Protein AF-A0A7C9E4G7-F1 (afdb_monomer_lite)

pLDDT: mean 83.0, std 20.85, range [30.56, 97.88]

Structure (mmCIF, N/CA/C/O backbone):
data_AF-A0A7C9E4G7-F1
#
_entry.id   AF-A0A7C9E4G7-F1
#
loop_
_atom_site.group_PDB
_atom_site.id
_atom_site.type_symbol
_atom_site.label_atom_id
_atom_site.label_alt_id
_atom_site.label_comp_id
_atom_site.label_asym_id
_atom_site.label_entity_id
_atom_site.label_seq_id
_atom_site.pdbx_PDB_ins_code
_atom_site.Cartn_x
_atom_site.Cartn_y
_atom_site.Cartn_z
_atom_site.occupancy
_atom_site.B_iso_or_equiv
_atom_site.auth_seq_id
_atom_site.auth_comp_id
_atom_site.auth_asym_id
_atom_site.auth_atom_id
_atom_site.pdbx_PDB_model_num
ATOM 1 N N . LEU A 1 1 ? 6.121 -8.417 -63.165 1.00 44.03 1 LEU A N 1
ATOM 2 C CA . LEU A 1 1 ? 7.338 -8.281 -62.334 1.00 44.03 1 LEU A CA 1
ATOM 3 C C . LEU A 1 1 ? 6.904 -8.381 -60.880 1.00 44.03 1 LEU A C 1
ATOM 5 O O . LEU A 1 1 ? 6.294 -7.457 -60.362 1.00 44.03 1 LEU A O 1
ATOM 9 N N . SER A 1 2 ? 7.065 -9.576 -60.314 1.00 30.56 2 SER A N 1
ATOM 10 C CA . SER A 1 2 ? 6.569 -9.971 -58.993 1.00 30.56 2 SER A CA 1
ATOM 11 C C . SER A 1 2 ? 7.501 -9.420 -57.912 1.00 30.56 2 SER A C 1
ATOM 13 O O . SER A 1 2 ? 8.691 -9.719 -57.949 1.00 30.56 2 SER A O 1
ATOM 15 N N . PHE A 1 3 ? 6.987 -8.613 -56.983 1.00 37.28 3 PHE A N 1
ATOM 16 C CA . PHE A 1 3 ? 7.727 -8.186 -55.793 1.00 37.28 3 PHE A CA 1
ATOM 17 C C . PHE A 1 3 ? 7.231 -8.997 -54.596 1.00 37.28 3 PHE A C 1
ATOM 19 O O . PHE A 1 3 ? 6.156 -8.762 -54.045 1.00 37.28 3 PHE A O 1
ATOM 26 N N . THR A 1 4 ? 8.018 -10.007 -54.248 1.00 34.94 4 THR A N 1
ATOM 27 C CA . THR A 1 4 ? 7.818 -10.928 -53.132 1.00 34.94 4 THR A CA 1
ATOM 28 C C . THR A 1 4 ? 7.893 -10.169 -51.803 1.00 34.94 4 THR A C 1
ATOM 30 O O . THR A 1 4 ? 8.927 -9.588 -51.477 1.00 34.94 4 THR A O 1
ATOM 33 N N . ARG A 1 5 ? 6.810 -10.180 -51.012 1.00 34.62 5 ARG A N 1
ATOM 34 C CA . ARG A 1 5 ? 6.852 -9.806 -49.589 1.00 34.62 5 ARG A CA 1
ATOM 35 C C . ARG A 1 5 ? 7.597 -10.904 -48.828 1.00 34.62 5 ARG A C 1
ATOM 37 O O . ARG A 1 5 ? 7.115 -12.029 -48.751 1.00 34.62 5 ARG A O 1
ATOM 44 N N . LEU A 1 6 ? 8.758 -10.573 -48.269 1.00 33.56 6 LEU A N 1
ATOM 45 C CA . LEU A 1 6 ? 9.436 -11.393 -47.268 1.00 33.56 6 LEU A CA 1
ATOM 46 C C . LEU A 1 6 ? 8.729 -11.197 -45.922 1.00 33.56 6 LEU A C 1
ATOM 48 O O . LEU A 1 6 ? 8.877 -10.166 -45.268 1.00 33.56 6 LEU A O 1
ATOM 52 N N . SER A 1 7 ? 7.932 -12.190 -45.537 1.00 32.41 7 SER A N 1
ATOM 53 C CA . SER A 1 7 ? 7.429 -12.363 -44.178 1.00 32.41 7 SER A CA 1
ATOM 54 C C . SER A 1 7 ? 8.602 -12.707 -43.260 1.00 32.41 7 SER A C 1
ATOM 56 O O . SER A 1 7 ? 9.078 -13.838 -43.264 1.00 32.41 7 SER A O 1
ATOM 58 N N . SER A 1 8 ? 9.082 -11.737 -42.482 1.00 32.03 8 SER A N 1
ATOM 59 C CA . SER A 1 8 ? 9.945 -12.018 -41.334 1.00 32.03 8 SER A CA 1
ATOM 60 C C . SER A 1 8 ? 9.047 -12.369 -40.151 1.00 32.03 8 SER A C 1
ATOM 62 O O . SER A 1 8 ? 8.509 -11.501 -39.466 1.00 32.03 8 SER A O 1
ATOM 64 N N . THR A 1 9 ? 8.812 -13.663 -39.960 1.00 32.06 9 THR A N 1
ATOM 65 C CA . THR A 1 9 ? 8.322 -14.204 -38.694 1.00 32.06 9 THR A CA 1
ATOM 66 C C . THR A 1 9 ? 9.476 -14.158 -37.700 1.00 32.06 9 THR A C 1
ATOM 68 O O . THR A 1 9 ? 10.269 -15.093 -37.622 1.00 32.06 9 THR A O 1
ATOM 71 N N . ALA A 1 10 ? 9.593 -13.054 -36.964 1.00 34.47 10 ALA A N 1
ATOM 72 C CA . ALA A 1 10 ? 10.398 -13.014 -35.753 1.00 34.47 10 ALA A CA 1
ATOM 73 C C . ALA A 1 10 ? 9.671 -13.848 -34.689 1.00 34.47 10 ALA A C 1
ATOM 75 O O . ALA A 1 10 ? 8.769 -13.369 -34.003 1.00 34.47 10 ALA A O 1
ATOM 76 N N . THR A 1 11 ? 10.010 -15.131 -34.605 1.00 30.88 11 THR A N 1
ATOM 77 C CA . THR A 1 11 ? 9.738 -15.945 -33.422 1.00 30.88 11 THR A CA 1
ATOM 78 C C . THR A 1 11 ? 10.479 -15.304 -32.257 1.00 30.88 11 THR A C 1
ATOM 80 O O . THR A 1 11 ? 11.706 -15.342 -32.213 1.00 30.88 11 THR A O 1
ATOM 83 N N . ALA A 1 12 ? 9.740 -14.659 -31.356 1.00 38.06 12 ALA A N 1
ATOM 84 C CA . ALA A 1 12 ? 10.268 -14.238 -30.069 1.00 38.06 12 ALA A CA 1
ATOM 85 C C . ALA A 1 12 ? 10.694 -15.501 -29.310 1.00 38.06 12 ALA A C 1
ATOM 87 O O . ALA A 1 12 ? 9.854 -16.336 -28.979 1.00 38.06 12 ALA A O 1
ATOM 88 N N . GLU A 1 13 ? 12.000 -15.669 -29.112 1.00 33.22 13 GLU A N 1
ATOM 89 C CA . GLU A 1 13 ? 12.541 -16.689 -28.220 1.00 33.22 13 GLU A CA 1
ATOM 90 C C . GLU A 1 13 ? 11.999 -16.440 -26.807 1.00 33.22 13 GLU A C 1
ATOM 92 O O . GLU A 1 13 ? 12.064 -15.324 -26.284 1.00 33.22 13 GLU A O 1
ATOM 97 N N . GLU A 1 14 ? 11.431 -17.483 -26.197 1.00 35.94 14 GLU A N 1
ATOM 98 C CA . GLU A 1 14 ? 11.153 -17.511 -24.762 1.00 35.94 14 GLU A CA 1
ATOM 99 C C . GLU A 1 14 ? 12.443 -17.165 -24.001 1.00 35.94 14 GLU A C 1
ATOM 101 O O . GLU A 1 14 ? 13.517 -17.635 -24.394 1.00 35.94 14 GLU A O 1
ATOM 106 N N . PRO A 1 15 ? 12.390 -16.377 -22.912 1.00 38.47 15 PRO A N 1
ATOM 107 C CA . PRO A 1 15 ? 13.581 -16.104 -22.127 1.00 38.47 15 PRO A CA 1
ATOM 108 C C . PRO A 1 15 ? 14.036 -17.411 -21.471 1.00 38.47 15 PRO A C 1
ATOM 110 O O . PRO A 1 15 ? 13.514 -17.824 -20.435 1.00 38.47 15 PRO A O 1
ATOM 113 N N . GLN A 1 16 ? 15.014 -18.071 -22.093 1.00 37.16 16 GLN A N 1
ATOM 114 C CA . GLN A 1 16 ? 15.736 -19.181 -21.494 1.00 37.16 16 GLN A CA 1
ATOM 115 C C . GLN A 1 16 ? 16.323 -18.681 -20.176 1.00 37.16 16 GLN A C 1
ATOM 117 O O . GLN A 1 16 ? 17.155 -17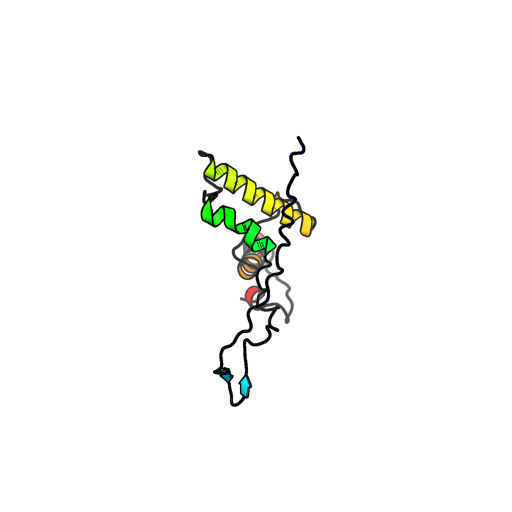.772 -20.152 1.00 37.16 16 GLN A O 1
ATOM 122 N N . SER A 1 17 ? 15.870 -19.264 -19.066 1.00 45.09 17 SER A N 1
ATOM 123 C CA . SER A 1 17 ? 16.508 -19.086 -17.770 1.00 45.09 17 SER A CA 1
ATOM 124 C C . SER A 1 17 ? 17.974 -19.482 -17.922 1.00 45.09 17 SER A C 1
ATOM 126 O O . SER A 1 17 ? 18.275 -20.664 -18.110 1.00 45.09 17 SER A O 1
ATOM 128 N N . ALA A 1 18 ? 18.874 -18.500 -17.896 1.00 45.75 18 ALA A N 1
ATOM 129 C CA . ALA A 1 18 ? 20.303 -18.756 -17.944 1.00 45.75 18 ALA A CA 1
ATOM 130 C C . ALA A 1 18 ? 20.660 -19.773 -16.841 1.00 45.75 18 ALA A C 1
ATOM 132 O O . ALA A 1 18 ? 20.215 -19.597 -15.701 1.00 45.75 18 ALA A O 1
ATOM 133 N N . PRO A 1 19 ? 21.416 -20.842 -17.147 1.00 44.69 19 PRO A N 1
ATOM 134 C CA . PRO A 1 19 ? 21.878 -21.753 -16.117 1.00 44.69 19 PRO A CA 1
ATOM 135 C C . PRO A 1 19 ? 22.781 -20.958 -15.176 1.00 44.69 19 PRO A C 1
ATOM 137 O O . PRO A 1 19 ? 23.762 -20.348 -15.605 1.00 44.69 19 PRO A O 1
ATOM 140 N N . ASP A 1 20 ? 22.407 -20.939 -13.900 1.00 53.47 20 ASP A N 1
ATOM 141 C CA . ASP A 1 20 ? 23.133 -20.301 -12.806 1.00 53.47 20 ASP A CA 1
ATOM 142 C C . ASP A 1 20 ? 24.424 -21.103 -12.552 1.00 53.47 20 ASP A C 1
ATOM 144 O O . ASP A 1 20 ? 24.541 -21.891 -11.615 1.00 53.47 20 ASP A O 1
ATOM 148 N N . ASN A 1 21 ? 25.377 -20.986 -13.480 1.00 51.44 21 ASN A N 1
ATOM 149 C CA . ASN A 1 21 ? 26.667 -21.667 -13.464 1.00 51.44 21 ASN A CA 1
ATOM 150 C C . ASN A 1 21 ? 27.613 -20.941 -12.502 1.00 51.44 21 ASN A C 1
ATOM 152 O O . ASN A 1 21 ? 28.642 -20.408 -12.911 1.00 51.44 21 ASN A O 1
ATOM 156 N N . ASN A 1 22 ? 27.264 -20.918 -11.215 1.00 52.81 22 ASN A N 1
ATOM 157 C CA . ASN A 1 22 ? 28.230 -20.625 -10.169 1.00 52.81 22 ASN A CA 1
ATOM 158 C C . ASN A 1 22 ? 28.805 -21.959 -9.646 1.00 52.81 22 ASN A C 1
ATOM 160 O O . ASN A 1 22 ? 28.088 -22.703 -8.971 1.00 52.81 22 ASN A O 1
ATOM 164 N N . PRO A 1 23 ? 30.066 -22.311 -9.964 1.00 53.34 23 PRO A N 1
ATOM 165 C CA . PRO A 1 23 ? 30.669 -23.585 -9.560 1.00 53.34 23 PRO A CA 1
ATOM 166 C C . PRO A 1 23 ? 30.936 -23.669 -8.046 1.00 53.34 23 PRO A C 1
ATOM 168 O O . PRO A 1 23 ? 31.178 -24.756 -7.513 1.00 53.34 23 PRO A O 1
ATOM 171 N N . GLU A 1 24 ? 30.854 -22.547 -7.332 1.00 60.94 24 GLU A N 1
ATOM 172 C CA . GLU A 1 24 ? 31.032 -22.483 -5.887 1.00 60.94 24 GLU A CA 1
ATOM 173 C C . GLU A 1 24 ? 29.672 -22.468 -5.186 1.00 60.94 24 GLU A C 1
ATOM 175 O O . GLU A 1 24 ? 29.042 -21.433 -4.977 1.00 60.94 24 GLU A O 1
ATOM 180 N N . GLY A 1 25 ? 29.190 -23.666 -4.851 1.00 61.19 25 GLY A N 1
ATOM 181 C CA . GLY A 1 25 ? 27.984 -23.833 -4.048 1.00 61.19 25 GLY A CA 1
ATOM 182 C C . GLY A 1 25 ? 28.071 -23.082 -2.714 1.00 61.19 25 GLY A C 1
ATOM 183 O O . GLY A 1 25 ? 29.106 -23.078 -2.045 1.00 61.19 25 GLY A O 1
ATOM 184 N N . ILE A 1 26 ? 26.961 -22.476 -2.303 1.00 69.56 26 ILE A N 1
ATOM 185 C CA . ILE A 1 26 ? 26.846 -21.759 -1.035 1.00 69.56 26 ILE A CA 1
ATOM 186 C C . ILE A 1 26 ? 26.899 -22.795 0.094 1.00 69.56 26 ILE A C 1
ATOM 188 O O . ILE A 1 26 ? 26.049 -23.682 0.180 1.00 69.56 26 ILE A O 1
ATOM 192 N N . THR A 1 27 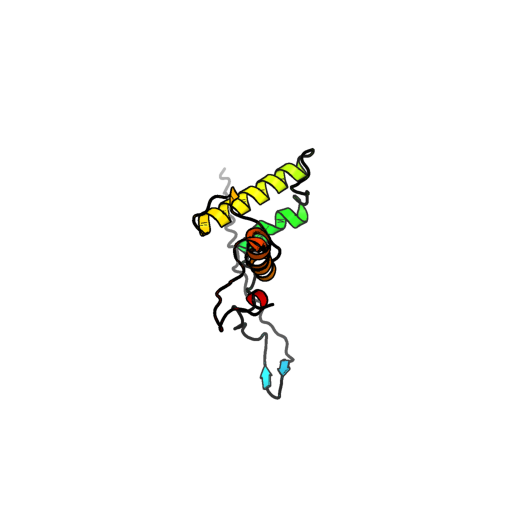? 27.902 -22.695 0.969 1.00 67.56 27 THR A N 1
ATOM 193 C CA . THR A 1 27 ? 28.002 -23.552 2.158 1.00 67.56 27 THR A CA 1
ATOM 194 C C . THR A 1 27 ? 27.339 -22.853 3.341 1.00 67.56 27 THR A C 1
ATOM 196 O O . THR A 1 27 ? 27.864 -21.870 3.858 1.00 67.56 27 THR A O 1
ATOM 199 N N . MET A 1 28 ? 26.193 -23.363 3.795 1.00 69.00 28 MET A N 1
ATOM 200 C CA . MET A 1 28 ? 25.518 -22.894 5.012 1.00 69.00 28 MET A CA 1
ATOM 201 C C . MET A 1 28 ? 25.354 -24.052 5.995 1.00 69.00 28 MET A C 1
ATOM 203 O O . MET A 1 28 ? 24.794 -25.087 5.652 1.00 69.00 28 MET A O 1
ATOM 207 N N . LYS A 1 29 ? 25.841 -23.880 7.233 1.00 73.31 29 LYS A N 1
ATOM 208 C CA . LYS A 1 29 ? 25.705 -24.857 8.338 1.00 73.31 29 LYS A CA 1
ATOM 209 C C . LYS A 1 29 ? 26.073 -26.308 7.953 1.00 73.31 29 LYS A C 1
ATOM 211 O O . LYS A 1 29 ? 25.399 -27.246 8.359 1.00 73.31 29 LYS A O 1
ATOM 216 N N . GLY A 1 30 ? 27.133 -26.492 7.162 1.00 72.69 30 GLY A N 1
ATOM 217 C CA . GLY A 1 30 ? 27.605 -27.818 6.734 1.00 72.69 30 GLY A CA 1
ATOM 218 C C . GLY A 1 30 ? 26.863 -28.427 5.537 1.00 72.69 30 GLY A C 1
ATOM 219 O O . GLY A 1 30 ? 27.201 -29.531 5.124 1.00 72.69 30 GLY A O 1
ATOM 220 N N . VAL A 1 31 ? 25.896 -27.715 4.948 1.00 72.88 31 VAL A N 1
ATOM 221 C CA . VAL A 1 31 ? 25.191 -28.129 3.728 1.00 72.88 31 VAL A CA 1
ATOM 222 C C . VAL A 1 31 ? 25.736 -27.339 2.539 1.00 72.88 31 VAL A C 1
ATOM 224 O O . VAL A 1 31 ? 25.742 -26.106 2.558 1.00 72.88 31 VAL A O 1
ATOM 227 N N . LYS A 1 32 ? 26.199 -28.052 1.505 1.00 74.62 32 LYS A N 1
ATOM 228 C CA . LYS A 1 32 ? 26.628 -27.471 0.226 1.00 74.62 32 LYS A CA 1
ATOM 229 C C . LYS A 1 32 ? 25.409 -27.344 -0.688 1.00 74.62 32 LYS A C 1
ATOM 231 O O . LYS A 1 32 ? 24.885 -28.353 -1.149 1.00 74.62 32 LYS A O 1
ATOM 236 N N . ILE A 1 33 ? 24.956 -26.118 -0.929 1.00 76.62 33 ILE A N 1
ATOM 237 C CA . ILE A 1 33 ? 23.825 -25.819 -1.814 1.00 76.62 33 ILE A CA 1
ATOM 238 C C . ILE A 1 33 ? 24.387 -25.391 -3.169 1.00 76.62 33 ILE A C 1
ATOM 240 O O . ILE A 1 33 ? 25.151 -24.433 -3.248 1.00 76.62 33 ILE A O 1
ATOM 244 N N . SER A 1 34 ? 24.040 -26.099 -4.241 1.00 79.50 34 SER A N 1
ATOM 245 C CA . SER A 1 34 ? 24.337 -25.669 -5.612 1.00 79.50 34 SER A CA 1
ATOM 246 C C . SER A 1 34 ? 23.220 -24.762 -6.134 1.00 79.50 34 SER A C 1
ATOM 248 O O . SER A 1 34 ? 22.058 -25.165 -6.103 1.00 79.50 34 SER A O 1
ATOM 250 N N . GLY A 1 35 ? 23.568 -23.581 -6.650 1.00 81.62 35 GLY A N 1
ATOM 251 C CA . GLY A 1 35 ? 22.614 -22.622 -7.219 1.00 81.62 35 GLY A CA 1
ATOM 252 C C . GLY A 1 35 ? 21.850 -21.786 -6.184 1.00 81.62 35 GLY A C 1
ATOM 253 O O . GLY A 1 35 ? 22.135 -21.817 -4.983 1.00 81.62 35 GLY A O 1
ATOM 254 N N . ARG A 1 36 ? 20.879 -20.999 -6.662 1.00 84.44 36 ARG A N 1
ATOM 255 C CA . ARG A 1 36 ? 20.007 -20.173 -5.814 1.00 84.44 36 ARG A CA 1
ATOM 256 C C . ARG A 1 36 ? 19.001 -21.019 -5.019 1.00 84.44 36 ARG A C 1
ATOM 258 O O . ARG A 1 36 ? 18.380 -21.917 -5.587 1.00 84.44 36 ARG A O 1
ATOM 265 N N . PRO A 1 37 ? 18.793 -20.725 -3.723 1.00 88.44 37 PRO A N 1
ATOM 266 C CA . PRO A 1 37 ? 17.818 -21.443 -2.912 1.00 88.44 37 PRO A CA 1
ATOM 267 C C . PRO A 1 37 ? 16.387 -21.166 -3.389 1.00 88.44 37 PRO A C 1
ATOM 269 O O . PRO A 1 37 ? 16.068 -20.064 -3.838 1.00 88.44 37 PRO A O 1
ATOM 272 N N . LEU A 1 38 ? 15.512 -22.162 -3.240 1.00 90.94 38 LEU A N 1
ATOM 273 C CA . LEU A 1 38 ? 14.078 -21.991 -3.469 1.00 90.94 38 LEU A CA 1
ATOM 274 C C . LEU A 1 38 ? 13.502 -21.001 -2.452 1.00 90.94 38 LEU A C 1
ATOM 276 O O . LEU A 1 38 ? 13.736 -21.123 -1.248 1.00 90.94 38 LEU A O 1
ATOM 280 N N . TYR A 1 39 ? 12.722 -20.038 -2.934 1.00 92.56 39 TYR A N 1
ATOM 281 C CA . TYR A 1 39 ? 12.083 -19.043 -2.082 1.00 92.56 39 TYR A CA 1
ATOM 282 C C . TYR A 1 39 ? 10.742 -19.570 -1.559 1.00 92.56 39 TYR A C 1
ATOM 284 O O . TYR A 1 39 ? 9.758 -19.627 -2.292 1.00 92.56 39 TYR A O 1
ATOM 292 N N . LEU A 1 40 ? 10.714 -19.968 -0.286 1.00 93.50 40 LEU A N 1
ATOM 293 C CA . LEU A 1 40 ? 9.530 -20.507 0.399 1.00 93.50 40 LEU A CA 1
ATOM 294 C C . LEU A 1 40 ? 8.986 -19.550 1.479 1.00 93.50 40 LEU A C 1
ATOM 296 O O . LEU A 1 40 ? 8.294 -19.987 2.392 1.00 93.50 40 LEU A O 1
ATOM 300 N N . ASP A 1 41 ? 9.291 -18.252 1.376 1.00 94.81 41 ASP A N 1
ATOM 301 C CA . ASP A 1 41 ? 8.969 -17.226 2.384 1.00 94.81 41 ASP A CA 1
ATOM 302 C C . ASP A 1 41 ? 8.002 -16.147 1.855 1.00 94.81 41 ASP A C 1
ATOM 304 O O . ASP A 1 41 ? 8.120 -14.958 2.140 1.00 94.81 41 ASP A O 1
ATOM 308 N N . MET A 1 42 ? 7.010 -16.568 1.060 1.00 94.44 42 MET A N 1
ATOM 309 C CA . MET A 1 42 ? 6.046 -15.663 0.407 1.00 94.44 42 MET A CA 1
ATOM 310 C C . MET A 1 42 ? 5.169 -14.862 1.385 1.00 94.44 42 MET A C 1
ATOM 312 O O . MET A 1 42 ? 4.532 -13.893 0.982 1.00 94.44 42 MET A O 1
ATOM 316 N N . GLN A 1 43 ? 5.103 -15.274 2.657 1.00 92.94 43 GLN A N 1
ATOM 317 C CA . GLN A 1 43 ? 4.345 -14.565 3.693 1.00 92.94 43 GLN A CA 1
ATOM 318 C C . GLN A 1 43 ? 5.106 -13.364 4.264 1.00 92.94 43 GLN A C 1
ATOM 320 O O . GLN A 1 43 ? 4.475 -12.429 4.750 1.00 92.94 43 GLN A O 1
ATOM 325 N N . ALA A 1 44 ? 6.443 -13.366 4.206 1.00 91.44 44 ALA A N 1
ATOM 326 C CA . ALA A 1 44 ? 7.238 -12.214 4.617 1.00 91.44 44 ALA A CA 1
ATOM 327 C C . ALA A 1 44 ? 7.201 -11.112 3.552 1.00 91.44 44 ALA A C 1
ATOM 329 O O . ALA A 1 44 ? 6.998 -9.939 3.864 1.00 91.44 44 ALA A O 1
ATOM 330 N N . THR A 1 45 ? 7.397 -11.486 2.287 1.00 92.88 45 THR A N 1
ATOM 331 C CA . THR A 1 45 ? 7.240 -10.605 1.128 1.00 92.88 45 THR A CA 1
ATOM 332 C C . THR A 1 45 ? 7.094 -11.435 -0.146 1.00 92.88 45 THR A C 1
ATOM 334 O O . THR A 1 45 ? 7.358 -12.634 -0.157 1.00 92.88 45 THR A O 1
ATOM 337 N N . THR A 1 46 ? 6.679 -10.799 -1.238 1.00 95.38 46 THR A N 1
ATOM 338 C CA . THR A 1 46 ? 6.482 -11.462 -2.530 1.00 95.38 46 THR A CA 1
ATOM 339 C C . THR A 1 46 ? 7.438 -10.903 -3.582 1.00 95.38 46 THR A C 1
ATOM 341 O O . THR A 1 46 ? 7.760 -9.711 -3.552 1.00 95.38 46 THR A O 1
ATOM 344 N N . PRO A 1 47 ? 7.919 -11.735 -4.525 1.00 95.44 47 PRO A N 1
ATOM 345 C CA . PRO A 1 47 ? 8.607 -11.223 -5.698 1.00 95.44 47 PRO A CA 1
ATOM 346 C C . PRO A 1 47 ? 7.637 -10.368 -6.517 1.00 95.44 47 PRO A C 1
ATOM 348 O O . PRO A 1 47 ? 6.466 -10.714 -6.680 1.00 95.44 47 PRO A O 1
ATOM 351 N N . VAL A 1 48 ? 8.132 -9.249 -7.041 1.00 96.31 48 VAL A N 1
ATOM 352 C CA . VAL A 1 48 ? 7.328 -8.337 -7.861 1.00 96.31 48 VAL A CA 1
ATOM 353 C C . VAL A 1 48 ? 6.920 -9.046 -9.154 1.00 96.31 48 VAL A C 1
ATOM 355 O O . VAL A 1 48 ? 7.769 -9.572 -9.873 1.00 96.31 48 VAL A O 1
ATOM 358 N N . ASP A 1 49 ? 5.622 -9.048 -9.458 1.00 97.56 49 ASP A N 1
ATOM 359 C CA . ASP A 1 49 ? 5.110 -9.558 -10.731 1.00 97.56 49 ASP A CA 1
ATOM 360 C C . ASP A 1 49 ? 5.654 -8.694 -11.888 1.00 97.56 49 ASP A C 1
ATOM 362 O O . ASP A 1 49 ? 5.592 -7.463 -11.798 1.00 97.56 49 ASP A O 1
ATOM 366 N N . PRO A 1 50 ? 6.156 -9.281 -12.991 1.00 97.56 50 PRO A N 1
ATOM 367 C CA . PRO A 1 50 ? 6.682 -8.515 -14.123 1.00 97.56 50 PRO A CA 1
ATOM 368 C C . PRO A 1 50 ? 5.717 -7.449 -14.660 1.00 97.56 50 PRO A C 1
ATOM 370 O O . PRO A 1 50 ? 6.157 -6.382 -15.077 1.00 97.56 50 PRO A O 1
ATOM 373 N N . ARG A 1 51 ? 4.402 -7.694 -14.591 1.00 97.62 51 ARG A N 1
ATOM 374 C CA . ARG A 1 51 ? 3.366 -6.735 -15.011 1.00 97.62 51 ARG A CA 1
ATOM 375 C C . ARG A 1 51 ? 3.286 -5.525 -14.085 1.00 97.62 51 ARG A C 1
ATOM 377 O O . ARG A 1 51 ? 2.974 -4.429 -14.535 1.00 97.62 51 ARG A O 1
ATOM 384 N N . VAL A 1 52 ? 3.558 -5.718 -12.793 1.00 96.88 52 VAL A N 1
ATOM 385 C CA . VAL A 1 52 ? 3.632 -4.622 -11.817 1.00 96.88 52 VAL A CA 1
ATOM 386 C C . VAL A 1 52 ? 4.863 -3.775 -12.099 1.00 96.88 52 VAL A C 1
ATOM 388 O O . VAL A 1 52 ? 4.754 -2.553 -12.145 1.00 96.88 52 VAL A O 1
ATOM 391 N N . LEU A 1 53 ? 6.012 -4.410 -12.349 1.00 97.25 53 LEU A N 1
ATOM 392 C CA . LEU A 1 53 ? 7.232 -3.690 -12.705 1.00 97.25 53 LEU A CA 1
ATOM 393 C C . LEU A 1 53 ? 7.025 -2.848 -13.970 1.00 97.25 53 LEU A C 1
ATOM 395 O O . LEU A 1 53 ? 7.284 -1.648 -13.940 1.00 97.25 53 LEU A O 1
ATOM 399 N N . ASP A 1 54 ? 6.496 -3.447 -15.038 1.00 97.12 54 ASP A N 1
ATOM 400 C CA . ASP A 1 54 ? 6.220 -2.761 -16.306 1.00 97.12 54 ASP A CA 1
ATOM 401 C C . ASP A 1 54 ? 5.288 -1.550 -16.123 1.00 97.12 54 ASP A C 1
ATOM 403 O O . ASP A 1 54 ? 5.581 -0.457 -16.602 1.00 97.12 54 ASP A O 1
ATOM 407 N N . ALA A 1 55 ? 4.226 -1.695 -15.322 1.00 96.31 55 ALA A N 1
ATOM 408 C CA . ALA A 1 55 ? 3.315 -0.595 -15.007 1.00 96.31 55 ALA A CA 1
ATOM 409 C C . ALA A 1 55 ? 3.963 0.525 -14.170 1.00 96.31 55 ALA A C 1
ATOM 411 O O . ALA A 1 55 ? 3.545 1.679 -14.264 1.00 96.31 55 ALA A O 1
ATOM 412 N N . MET A 1 56 ? 4.966 0.209 -13.345 1.00 96.81 56 MET A N 1
ATOM 413 C CA . MET A 1 56 ? 5.660 1.188 -12.500 1.00 96.81 56 MET A CA 1
ATOM 414 C C . MET A 1 56 ? 6.776 1.936 -13.238 1.00 96.81 56 MET A C 1
ATOM 416 O O . MET A 1 56 ? 7.024 3.104 -12.935 1.00 96.81 56 MET A O 1
ATOM 420 N N . MET A 1 57 ? 7.441 1.299 -14.207 1.00 97.19 57 MET A N 1
ATOM 421 C CA . MET A 1 57 ? 8.600 1.865 -14.912 1.00 97.19 57 MET A CA 1
ATOM 422 C C . MET A 1 57 ? 8.375 3.273 -15.504 1.00 97.19 57 MET A C 1
ATOM 424 O O . MET A 1 57 ? 9.265 4.115 -15.346 1.00 97.19 57 MET A O 1
ATOM 428 N N . PRO A 1 58 ? 7.222 3.603 -16.124 1.00 95.81 58 PRO A N 1
ATOM 429 C CA . PRO A 1 58 ? 6.971 4.944 -16.651 1.00 95.81 58 PRO A CA 1
ATOM 430 C C . PRO A 1 58 ? 7.084 6.059 -15.605 1.00 95.81 58 PRO A C 1
ATOM 432 O O . PRO A 1 58 ? 7.567 7.141 -15.931 1.00 95.81 58 PRO A O 1
ATOM 435 N N . TYR A 1 59 ? 6.704 5.805 -14.351 1.00 95.38 59 TYR A N 1
ATOM 436 C CA . TYR A 1 59 ? 6.745 6.800 -13.269 1.00 95.38 59 TYR A CA 1
ATOM 437 C C . TYR A 1 59 ? 8.152 7.015 -12.701 1.00 95.38 59 TYR A C 1
ATOM 439 O O . TYR A 1 59 ? 8.417 8.044 -12.083 1.00 95.38 59 TYR A O 1
ATOM 447 N N . TYR A 1 60 ? 9.073 6.082 -12.953 1.00 93.81 60 TYR A N 1
ATOM 448 C CA . TYR A 1 60 ? 10.489 6.246 -12.621 1.00 93.81 60 TYR A CA 1
ATOM 449 C C . TYR A 1 60 ? 11.283 6.989 -13.698 1.00 93.81 60 TYR A C 1
ATOM 451 O O . TYR A 1 60 ? 12.311 7.582 -13.382 1.00 93.81 60 TYR A O 1
ATOM 459 N N . LEU A 1 61 ? 10.838 6.947 -14.958 1.00 94.94 61 LEU A N 1
ATOM 460 C CA . LEU A 1 61 ? 11.602 7.476 -16.090 1.00 94.94 61 LEU A CA 1
ATOM 461 C C . LEU A 1 61 ? 11.015 8.769 -16.663 1.00 94.94 61 LEU A C 1
ATOM 463 O O . LEU A 1 61 ? 11.732 9.758 -16.794 1.00 94.94 61 LEU A O 1
ATOM 467 N N . SER A 1 62 ? 9.730 8.771 -17.024 1.00 92.25 62 SER A N 1
ATOM 468 C CA . SER A 1 62 ? 9.105 9.854 -17.798 1.00 92.25 62 SER A CA 1
ATOM 469 C C . SER A 1 62 ? 8.017 10.621 -17.042 1.00 92.25 62 SER A C 1
ATOM 471 O O . SER A 1 62 ? 7.876 11.820 -17.258 1.00 92.25 62 SER A O 1
ATOM 473 N N . HIS A 1 63 ? 7.303 9.977 -16.115 1.00 92.50 63 HIS A N 1
ATOM 474 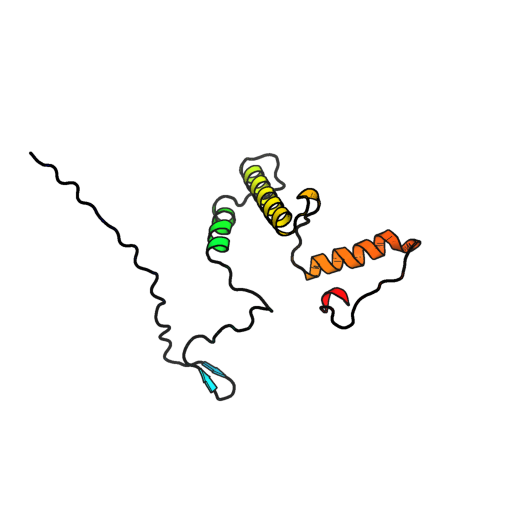C CA . HIS A 1 63 ? 6.176 10.550 -15.364 1.00 92.50 63 HIS A CA 1
ATOM 475 C C . HIS A 1 63 ? 6.521 10.716 -13.875 1.00 92.50 63 HIS A C 1
ATOM 477 O O . HIS A 1 63 ? 5.807 10.255 -12.990 1.00 92.50 63 HIS A O 1
ATOM 483 N N . PHE A 1 64 ? 7.651 11.362 -13.586 1.00 92.31 64 PHE A N 1
ATOM 484 C CA . PHE A 1 64 ? 8.196 11.525 -12.228 1.00 92.31 64 PHE A CA 1
ATOM 485 C C . PHE A 1 64 ? 7.599 12.719 -11.454 1.00 92.31 64 PHE A C 1
ATOM 487 O O . PHE A 1 64 ? 8.139 13.144 -10.430 1.00 92.31 64 PHE A O 1
ATOM 494 N N . GLY A 1 65 ? 6.518 13.324 -11.957 1.00 94.44 65 GLY A N 1
ATOM 495 C CA . GLY A 1 65 ? 5.918 14.515 -11.360 1.00 94.44 65 GLY A CA 1
ATOM 496 C C . GLY A 1 65 ? 5.291 14.245 -9.991 1.00 94.44 65 GLY A C 1
ATOM 497 O O . GLY A 1 65 ? 4.827 13.142 -9.705 1.00 94.44 65 GLY A O 1
ATOM 498 N N . ASN A 1 66 ? 5.234 15.272 -9.139 1.00 95.06 66 ASN A N 1
ATOM 499 C CA . ASN A 1 66 ? 4.511 15.189 -7.871 1.00 95.06 66 ASN A CA 1
ATOM 500 C C . ASN A 1 66 ? 2.990 15.263 -8.134 1.00 95.06 66 ASN A C 1
ATOM 502 O O . ASN A 1 66 ? 2.548 16.265 -8.701 1.00 95.06 66 ASN A O 1
ATOM 506 N N . PRO A 1 67 ? 2.176 14.284 -7.691 1.00 94.12 67 PRO A N 1
ATOM 507 C CA . PRO A 1 67 ? 0.722 14.290 -7.898 1.00 94.12 67 PRO A CA 1
ATOM 508 C C . PRO A 1 67 ? -0.001 15.471 -7.227 1.00 94.12 67 PRO A C 1
ATOM 510 O O . PRO A 1 67 ? -1.140 15.770 -7.560 1.00 94.12 67 PRO A O 1
ATOM 513 N N . HIS A 1 68 ? 0.636 16.173 -6.284 1.00 93.38 68 HIS A N 1
ATOM 514 C CA . HIS A 1 68 ? 0.075 17.382 -5.673 1.00 93.38 68 HIS A CA 1
ATOM 515 C C . HIS A 1 68 ? 0.381 18.669 -6.451 1.00 93.38 68 HIS A C 1
ATOM 517 O O . HIS A 1 68 ? -0.154 19.732 -6.120 1.00 93.38 68 HIS A O 1
ATOM 523 N N . SER A 1 69 ? 1.217 18.604 -7.488 1.00 93.56 69 SER A N 1
ATOM 524 C CA . SER A 1 69 ? 1.502 19.750 -8.345 1.00 93.56 69 SER A CA 1
ATOM 525 C C . SER A 1 69 ? 0.345 20.008 -9.309 1.00 93.56 69 SER A C 1
ATOM 527 O O . SER A 1 69 ? 0.191 19.333 -10.320 1.00 93.56 69 SER A O 1
ATOM 529 N N . ARG A 1 70 ? -0.455 21.042 -9.039 1.00 92.25 70 ARG A N 1
ATOM 530 C CA . ARG A 1 70 ? -1.650 21.364 -9.844 1.00 92.25 70 ARG A CA 1
ATOM 531 C C . ARG A 1 70 ? -1.389 22.287 -11.039 1.00 92.25 70 ARG A C 1
ATOM 533 O O . ARG A 1 70 ? -2.331 22.629 -11.745 1.00 92.25 70 ARG A O 1
ATOM 540 N N . THR A 1 71 ? -0.155 22.741 -11.246 1.00 94.69 71 THR A N 1
ATOM 541 C CA . THR A 1 71 ? 0.168 23.834 -12.183 1.00 94.69 71 THR A CA 1
ATOM 542 C C . THR A 1 71 ? 0.784 23.382 -13.504 1.00 94.69 71 THR A C 1
ATOM 544 O O . THR A 1 71 ? 0.924 24.204 -14.405 1.00 94.69 71 THR A O 1
ATOM 547 N N . HIS A 1 72 ? 1.177 22.114 -13.637 1.00 93.94 72 HIS A N 1
ATOM 548 C CA . HIS A 1 72 ? 1.905 21.628 -14.807 1.00 93.94 72 HIS A CA 1
ATOM 549 C C . HIS A 1 72 ? 1.511 20.196 -15.183 1.00 93.94 72 HIS A C 1
ATOM 551 O O . HIS A 1 72 ? 1.095 19.410 -14.332 1.00 93.94 72 HIS A O 1
ATOM 557 N N . LEU A 1 73 ? 1.734 19.845 -16.455 1.00 93.50 73 LEU A N 1
ATOM 558 C CA . LEU A 1 73 ? 1.340 18.561 -17.043 1.00 93.50 73 LEU A CA 1
ATOM 559 C C . LEU A 1 73 ? 1.856 17.350 -16.251 1.00 93.50 73 LEU A C 1
ATOM 561 O O . LEU A 1 73 ? 1.061 16.493 -15.886 1.00 93.50 73 LEU A O 1
ATOM 565 N N . TYR A 1 74 ? 3.141 17.344 -15.876 1.00 93.88 74 TYR A N 1
ATOM 566 C CA . TYR A 1 74 ? 3.726 16.239 -15.101 1.00 93.88 74 TYR A CA 1
ATOM 567 C C . TYR A 1 74 ? 3.002 15.959 -13.774 1.00 93.88 74 TYR A C 1
ATOM 569 O O . TYR A 1 74 ? 3.044 14.844 -13.274 1.00 93.88 74 TYR A O 1
ATOM 577 N N . GLY A 1 75 ? 2.371 16.969 -13.166 1.00 95.00 75 GLY A N 1
ATOM 578 C CA . GLY A 1 75 ? 1.638 16.790 -11.918 1.00 95.00 75 GLY A CA 1
ATOM 579 C C . GLY A 1 75 ? 0.256 16.198 -12.162 1.00 95.00 75 GLY A C 1
ATOM 580 O O . GLY A 1 75 ? -0.143 15.284 -11.450 1.00 95.00 75 GLY A O 1
ATOM 581 N N . TRP A 1 76 ? -0.430 16.645 -13.219 1.00 94.56 76 TRP A N 1
ATOM 582 C CA . TRP A 1 76 ? -1.732 16.110 -13.626 1.00 94.56 76 TRP A CA 1
ATOM 583 C C . TRP A 1 76 ? -1.654 14.648 -14.072 1.00 94.56 76 TRP A C 1
ATOM 585 O O . TRP A 1 76 ? -2.532 13.859 -13.731 1.00 94.56 76 TRP A O 1
ATOM 595 N N . GLU A 1 77 ? -0.600 14.268 -14.798 1.00 94.69 77 GLU A N 1
ATOM 596 C CA . GLU A 1 77 ? -0.368 12.875 -15.199 1.00 94.69 77 GLU A CA 1
ATOM 597 C C . GLU A 1 77 ? -0.159 11.970 -13.976 1.00 94.69 77 GLU A C 1
ATOM 599 O O . GLU A 1 77 ? -0.808 10.928 -13.854 1.00 94.69 77 GLU A O 1
ATOM 604 N N . SER A 1 78 ? 0.675 12.399 -13.024 1.00 95.00 78 SER A N 1
ATOM 605 C CA . SER A 1 78 ? 0.879 11.674 -11.766 1.00 95.00 78 SER A CA 1
ATOM 606 C C . SER A 1 78 ? -0.379 11.636 -10.890 1.00 95.00 78 SER A C 1
ATOM 608 O O . SER A 1 78 ? -0.664 10.610 -10.274 1.00 95.00 78 SER A O 1
ATOM 610 N N . GLU A 1 79 ? -1.162 12.718 -10.833 1.00 95.62 79 GLU A N 1
ATOM 611 C CA . GLU A 1 79 ? -2.446 12.762 -10.115 1.00 95.62 79 GLU A CA 1
ATOM 612 C C . GLU A 1 79 ? -3.429 11.737 -10.702 1.00 95.62 79 GLU A C 1
ATOM 614 O O . GLU A 1 79 ? -4.000 10.927 -9.968 1.00 95.62 79 GLU A O 1
ATOM 619 N N . ALA A 1 80 ? -3.567 11.700 -12.032 1.00 95.75 80 ALA A N 1
ATOM 620 C CA . ALA A 1 80 ? -4.432 10.748 -12.724 1.00 95.75 80 ALA A CA 1
ATOM 621 C C . ALA A 1 80 ? -4.014 9.286 -12.480 1.00 95.75 80 ALA A C 1
ATOM 623 O O . ALA A 1 80 ? -4.870 8.410 -12.309 1.00 95.75 80 ALA A O 1
ATOM 624 N N . ALA A 1 81 ? -2.707 9.017 -12.417 1.00 95.94 81 ALA A N 1
ATOM 625 C CA . ALA A 1 81 ? -2.174 7.699 -12.092 1.00 95.94 81 ALA A CA 1
ATOM 626 C C . ALA A 1 81 ? -2.532 7.258 -10.666 1.00 95.94 81 ALA A C 1
ATOM 628 O O . ALA A 1 81 ? -3.011 6.139 -10.463 1.00 95.94 81 ALA A O 1
ATOM 629 N N . VAL A 1 82 ? -2.367 8.150 -9.683 1.00 96.25 82 VAL A N 1
ATOM 630 C CA . VAL A 1 82 ? -2.724 7.883 -8.281 1.00 96.25 82 VAL A CA 1
ATOM 631 C C . VAL A 1 82 ? -4.222 7.619 -8.132 1.00 96.25 82 VAL A C 1
ATOM 633 O O . VAL A 1 82 ? -4.611 6.670 -7.448 1.00 96.25 82 VAL A O 1
ATOM 636 N N . GLU A 1 83 ? -5.077 8.394 -8.801 1.00 96.88 83 GLU A N 1
ATOM 637 C CA . GLU A 1 83 ? -6.529 8.184 -8.749 1.00 96.88 83 GLU A CA 1
ATOM 638 C C . GLU A 1 83 ? -6.965 6.893 -9.454 1.00 96.88 83 GLU A C 1
ATOM 640 O O . GLU A 1 83 ? -7.853 6.185 -8.970 1.00 96.88 83 GLU A O 1
ATOM 645 N N . THR A 1 84 ? -6.287 6.511 -10.539 1.00 96.88 84 THR A N 1
ATOM 646 C CA . THR A 1 84 ? -6.498 5.210 -11.189 1.00 96.88 84 THR A CA 1
ATOM 647 C C . THR A 1 84 ? -6.133 4.058 -10.252 1.00 96.88 84 THR A C 1
ATOM 649 O O . THR A 1 84 ? -6.930 3.131 -10.079 1.00 96.88 84 THR A O 1
ATOM 652 N N . ALA A 1 85 ? -4.973 4.130 -9.590 1.00 97.06 85 ALA A N 1
ATOM 653 C CA . ALA A 1 85 ? -4.554 3.134 -8.605 1.00 97.06 85 ALA A CA 1
ATOM 654 C C . ALA A 1 85 ? -5.546 3.051 -7.432 1.00 97.06 85 ALA A C 1
ATOM 656 O O . ALA A 1 85 ? -5.934 1.959 -7.008 1.00 97.06 85 ALA A O 1
ATOM 657 N N . ARG A 1 86 ? -6.037 4.200 -6.948 1.00 97.75 86 ARG A N 1
ATOM 658 C CA . ARG A 1 86 ? -7.049 4.271 -5.884 1.00 97.75 86 ARG A CA 1
ATOM 659 C C . ARG A 1 86 ? -8.336 3.555 -6.288 1.00 97.75 86 ARG A C 1
ATOM 661 O O . ARG A 1 86 ? -8.875 2.770 -5.509 1.00 97.75 86 ARG A O 1
ATOM 668 N N . ALA A 1 87 ? -8.804 3.776 -7.516 1.00 97.88 87 ALA A N 1
ATOM 669 C CA . ALA A 1 87 ? -9.994 3.122 -8.050 1.00 97.88 87 ALA A CA 1
ATOM 670 C C . ALA A 1 87 ? -9.821 1.601 -8.218 1.00 97.88 87 ALA A C 1
ATOM 672 O O . ALA A 1 87 ? -10.773 0.850 -7.994 1.00 97.88 87 ALA A O 1
ATOM 673 N N . GLN A 1 88 ? -8.624 1.131 -8.587 1.00 97.88 88 GLN A N 1
ATOM 674 C CA . GLN A 1 88 ? -8.314 -0.300 -8.687 1.00 97.88 88 GLN A CA 1
ATOM 675 C C . GLN A 1 88 ? -8.378 -0.991 -7.319 1.00 97.88 88 GLN A C 1
ATOM 677 O O . GLN A 1 88 ? -9.045 -2.018 -7.190 1.00 97.88 88 G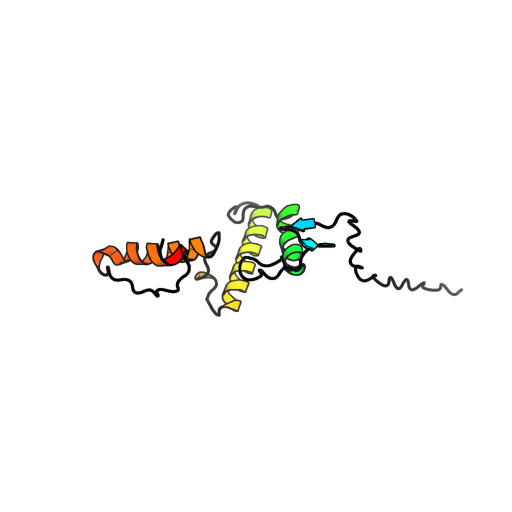LN A O 1
ATOM 682 N N . VAL A 1 89 ? -7.758 -0.399 -6.291 1.00 97.62 89 VAL A N 1
ATOM 683 C CA . VAL A 1 89 ? -7.812 -0.916 -4.911 1.00 97.62 89 VAL A CA 1
ATOM 684 C C . VAL A 1 89 ? -9.246 -0.907 -4.384 1.00 97.62 89 VAL A C 1
ATOM 686 O O . VAL A 1 89 ? -9.709 -1.913 -3.853 1.00 97.62 89 VAL A O 1
ATOM 689 N N . ALA A 1 90 ? -9.978 0.190 -4.590 1.00 97.56 90 ALA A N 1
ATOM 690 C CA . ALA A 1 90 ? -11.374 0.309 -4.178 1.00 97.56 90 ALA A CA 1
ATOM 691 C C . ALA A 1 90 ? -12.250 -0.793 -4.791 1.00 97.56 90 ALA A C 1
ATOM 693 O O . ALA A 1 90 ? -13.018 -1.445 -4.087 1.00 97.56 90 ALA A O 1
ATOM 694 N N . ARG A 1 91 ? -12.084 -1.062 -6.092 1.00 97.81 91 ARG A N 1
ATOM 695 C CA . ARG A 1 91 ? -12.814 -2.125 -6.792 1.00 97.81 91 ARG A CA 1
ATOM 696 C C . ARG A 1 91 ? -12.481 -3.515 -6.252 1.00 97.81 91 ARG A C 1
ATOM 698 O O . ARG A 1 91 ? -13.383 -4.338 -6.153 1.00 97.81 91 ARG A O 1
ATOM 705 N N . LEU A 1 92 ? -11.218 -3.769 -5.903 1.00 97.69 92 LEU A N 1
ATOM 706 C CA . LEU A 1 92 ? -10.777 -5.061 -5.371 1.00 97.69 92 LEU A CA 1
ATOM 707 C C . LEU A 1 92 ? -11.489 -5.420 -4.060 1.00 97.69 92 LEU A C 1
ATOM 709 O O . LEU A 1 92 ? -11.857 -6.574 -3.866 1.00 97.69 92 LEU A O 1
ATOM 713 N N . ILE A 1 93 ? -11.702 -4.435 -3.184 1.00 96.81 93 ILE A N 1
ATOM 714 C CA . ILE A 1 93 ? -12.332 -4.635 -1.868 1.00 96.81 93 ILE A CA 1
ATOM 715 C C . ILE A 1 93 ? -13.801 -4.186 -1.814 1.00 96.81 93 ILE A C 1
ATOM 717 O O . ILE A 1 93 ? -14.392 -4.160 -0.738 1.00 96.81 93 ILE A O 1
ATOM 721 N N . ASN A 1 94 ? -14.391 -3.832 -2.961 1.00 96.94 94 ASN A N 1
ATOM 722 C CA . ASN A 1 94 ? -15.752 -3.302 -3.083 1.00 96.94 94 ASN A CA 1
ATOM 723 C C . ASN A 1 94 ? -16.034 -2.076 -2.181 1.00 96.94 94 ASN A C 1
ATOM 725 O O . ASN A 1 94 ? -17.076 -1.988 -1.533 1.00 96.94 94 ASN A O 1
ATOM 729 N N . ALA A 1 95 ? -15.093 -1.132 -2.144 1.00 96.81 95 ALA A N 1
ATOM 730 C CA . ALA A 1 95 ? -15.197 0.137 -1.424 1.00 96.81 95 ALA A CA 1
ATOM 731 C C . ALA A 1 95 ? -15.350 1.327 -2.385 1.00 96.81 95 ALA A C 1
ATOM 733 O O . ALA A 1 95 ? -15.155 1.215 -3.599 1.00 96.81 95 ALA A O 1
ATOM 734 N N . SER A 1 96 ? -15.667 2.501 -1.840 1.00 96.81 96 SER A N 1
ATOM 735 C CA . SER A 1 96 ? -15.596 3.756 -2.587 1.00 96.81 96 SER A CA 1
ATOM 736 C C . SER A 1 96 ? -14.141 4.232 -2.690 1.00 96.81 96 SER A C 1
ATOM 738 O O . SER A 1 96 ? -13.418 4.186 -1.694 1.00 96.81 96 SER A O 1
ATOM 740 N N . PRO A 1 97 ? -13.688 4.790 -3.832 1.00 95.75 97 PRO A N 1
ATOM 741 C CA . PRO A 1 97 ? -12.344 5.364 -3.943 1.00 95.75 97 PRO A CA 1
ATOM 742 C C . PRO A 1 97 ? -12.035 6.395 -2.852 1.00 95.75 97 PRO A C 1
ATOM 744 O O . PRO A 1 97 ? -10.908 6.463 -2.380 1.00 95.75 97 PRO A O 1
ATOM 747 N N . LYS A 1 98 ? -13.040 7.148 -2.387 1.00 96.00 98 LYS A N 1
ATOM 748 C CA . LYS A 1 98 ? -12.882 8.160 -1.327 1.00 96.00 98 LYS A CA 1
ATOM 749 C C . LYS A 1 98 ? -12.533 7.574 0.046 1.00 96.00 98 LYS A C 1
ATOM 751 O O . LYS A 1 98 ? -12.081 8.314 0.911 1.00 96.00 98 LYS A O 1
ATOM 756 N N . GLU A 1 99 ? -12.759 6.279 0.251 1.00 95.69 99 GLU A N 1
ATOM 757 C CA . GLU A 1 99 ? -12.468 5.570 1.503 1.00 95.69 99 GLU A CA 1
ATOM 758 C C . GLU A 1 99 ? -11.051 4.979 1.515 1.00 95.69 99 GLU A C 1
ATOM 760 O O . GLU A 1 99 ? -10.564 4.550 2.560 1.00 95.69 99 GLU A O 1
ATOM 765 N N . ILE A 1 100 ? -10.365 4.969 0.367 1.00 97.38 100 ILE A N 1
ATOM 766 C CA . ILE A 1 100 ? -9.017 4.420 0.241 1.00 97.38 100 ILE A CA 1
ATOM 767 C C . ILE A 1 100 ? -7.994 5.489 0.601 1.00 97.38 100 ILE A C 1
ATOM 769 O O . ILE A 1 100 ? -7.883 6.507 -0.084 1.00 97.38 100 ILE A O 1
ATOM 773 N N . ILE A 1 101 ? -7.190 5.219 1.627 1.00 96.62 101 ILE A N 1
ATOM 774 C CA . ILE A 1 101 ? -6.045 6.039 2.026 1.00 96.62 101 ILE A CA 1
ATOM 775 C C . ILE A 1 101 ? -4.770 5.232 1.787 1.00 96.62 101 ILE A C 1
ATOM 777 O O . ILE A 1 101 ? -4.638 4.116 2.284 1.00 96.62 101 ILE A O 1
ATOM 781 N N . PHE A 1 102 ? -3.831 5.795 1.023 1.00 97.19 102 PHE A N 1
ATOM 782 C CA . PHE A 1 102 ? -2.521 5.181 0.824 1.00 97.19 102 PHE A CA 1
ATOM 783 C C . PHE A 1 102 ? -1.627 5.448 2.035 1.00 97.19 102 PHE A C 1
ATOM 785 O O . PHE A 1 102 ? -1.525 6.580 2.504 1.00 97.19 102 PHE A O 1
ATOM 792 N N . THR A 1 103 ? -0.973 4.396 2.510 1.00 97.31 103 THR A N 1
ATOM 793 C CA . THR A 1 103 ? 0.004 4.413 3.605 1.00 97.31 103 THR A CA 1
ATOM 794 C C . THR A 1 103 ? 1.272 3.694 3.151 1.00 97.31 103 THR A C 1
ATOM 796 O O . THR A 1 103 ? 1.245 2.962 2.162 1.00 97.31 103 THR A O 1
ATOM 799 N N . SER A 1 104 ? 2.367 3.827 3.892 1.00 95.75 104 SER A N 1
ATOM 800 C CA . SER A 1 104 ? 3.634 3.133 3.616 1.00 95.75 104 SER A CA 1
ATOM 801 C C . SER A 1 104 ? 3.558 1.605 3.747 1.00 95.75 104 SER A C 1
ATOM 803 O O . SER A 1 104 ? 4.366 0.897 3.153 1.00 95.75 104 SER A O 1
ATOM 805 N N . GLY A 1 105 ? 2.588 1.078 4.499 1.00 94.38 105 GLY A N 1
ATOM 806 C CA . GLY A 1 105 ? 2.338 -0.358 4.617 1.00 94.38 105 GLY A CA 1
ATOM 807 C C . GLY A 1 105 ? 1.352 -0.695 5.733 1.00 94.38 105 GLY A C 1
ATOM 808 O O . GLY A 1 105 ? 0.906 0.187 6.468 1.00 94.38 105 GLY A O 1
ATOM 809 N N . ALA A 1 106 ? 1.049 -1.986 5.897 1.00 93.56 106 ALA A N 1
ATOM 810 C CA . ALA A 1 106 ? 0.031 -2.465 6.838 1.00 93.56 106 ALA A CA 1
ATOM 811 C C . ALA A 1 106 ? 0.307 -2.072 8.304 1.00 93.56 106 ALA A C 1
ATOM 813 O O . ALA A 1 106 ? -0.622 -1.790 9.056 1.00 93.56 106 ALA A O 1
ATOM 814 N N . THR A 1 107 ? 1.578 -1.994 8.713 1.00 94.56 107 THR A N 1
ATOM 815 C CA . THR A 1 107 ? 1.973 -1.514 10.049 1.00 94.56 107 THR A CA 1
ATOM 816 C C . THR A 1 107 ? 1.502 -0.083 10.307 1.00 94.56 107 THR A C 1
ATOM 818 O O . THR A 1 107 ? 1.007 0.209 11.395 1.00 94.56 107 THR A O 1
ATOM 821 N N . GLU A 1 108 ? 1.632 0.813 9.327 1.00 95.31 108 GLU A N 1
ATOM 822 C CA . GLU A 1 108 ? 1.139 2.186 9.453 1.00 95.31 108 GLU A CA 1
ATOM 823 C C . GLU A 1 108 ? -0.390 2.209 9.444 1.00 95.31 108 GLU A C 1
ATOM 825 O O . GLU A 1 108 ? -0.983 2.842 10.317 1.00 95.31 108 GLU A O 1
ATOM 830 N N . SER A 1 109 ? -1.031 1.469 8.531 1.00 96.19 109 SER A N 1
ATOM 831 C CA . SER A 1 109 ? -2.496 1.399 8.452 1.00 96.19 109 SER A CA 1
ATOM 832 C C . SER A 1 109 ? -3.108 0.937 9.780 1.00 96.19 109 SER A C 1
ATOM 834 O O . SER A 1 109 ? -3.983 1.613 10.316 1.00 96.19 109 SER A O 1
ATOM 836 N N . ASN A 1 110 ? -2.592 -0.149 10.368 1.00 94.75 110 ASN A N 1
ATOM 837 C CA . ASN A 1 110 ? -3.069 -0.683 11.647 1.00 94.75 110 ASN A CA 1
ATOM 838 C C . ASN A 1 110 ? -2.912 0.334 12.783 1.00 94.75 110 ASN A C 1
ATOM 840 O O . ASN A 1 110 ? -3.839 0.545 13.570 1.00 94.75 110 ASN A O 1
ATOM 844 N N . ASN A 1 111 ? -1.766 1.016 12.838 1.00 93.06 111 ASN A N 1
ATOM 845 C CA . ASN A 1 111 ? -1.519 2.055 13.831 1.00 93.06 111 ASN A CA 1
ATOM 846 C C . ASN A 1 111 ? -2.484 3.234 13.681 1.00 93.06 111 ASN A C 1
ATOM 848 O O . ASN A 1 111 ? -3.048 3.690 14.677 1.00 93.06 111 ASN A O 1
ATOM 852 N N . VAL A 1 112 ? -2.697 3.719 12.456 1.00 94.25 112 VAL A N 1
ATOM 853 C CA . VAL A 1 112 ? -3.629 4.817 12.175 1.00 94.25 112 VAL A CA 1
ATOM 854 C C . VAL A 1 112 ? -5.055 4.420 12.551 1.00 94.25 112 VAL A C 1
ATOM 856 O O . VAL A 1 112 ? -5.732 5.194 13.227 1.00 94.25 112 VAL A O 1
ATOM 859 N N . SER A 1 113 ? -5.500 3.211 12.204 1.00 93.38 113 SER A N 1
ATOM 860 C CA . SER A 1 113 ? -6.844 2.725 12.529 1.00 93.38 113 SER A CA 1
ATOM 861 C C . SER A 1 113 ? -7.069 2.605 14.038 1.00 93.38 113 SER A C 1
ATOM 863 O O . SER A 1 113 ? -8.011 3.196 14.566 1.00 93.38 113 SER A O 1
ATOM 865 N N . VAL A 1 114 ? -6.197 1.896 14.762 1.00 91.88 114 VAL A N 1
ATOM 866 C CA . VAL A 1 114 ? -6.377 1.660 16.205 1.00 91.88 114 VAL A CA 1
ATOM 867 C C . VAL A 1 114 ? -6.150 2.945 16.998 1.00 91.88 114 VAL A C 1
ATOM 869 O O . VAL A 1 114 ? -7.043 3.413 17.712 1.00 91.88 114 VAL A O 1
ATOM 872 N N . LYS A 1 115 ? -4.976 3.573 16.849 1.00 91.38 115 LYS A N 1
ATOM 873 C CA . LYS A 1 115 ? -4.613 4.765 17.632 1.00 91.38 115 LYS A CA 1
ATOM 874 C C . LYS A 1 115 ? -5.475 5.962 17.232 1.00 91.38 115 LYS A C 1
ATOM 876 O O . LYS A 1 115 ? -5.819 6.761 18.102 1.00 91.38 115 LYS A O 1
ATOM 881 N N . GLY A 1 116 ? -5.871 6.078 15.964 1.00 92.50 116 GLY A N 1
ATOM 882 C CA . GLY A 1 116 ? -6.765 7.134 15.487 1.00 92.50 116 GLY A CA 1
ATOM 883 C C . GLY A 1 116 ? -8.154 7.052 16.117 1.00 92.50 116 GLY A C 1
ATOM 884 O O . GLY A 1 116 ? -8.605 8.025 16.725 1.00 92.50 116 GLY A O 1
ATOM 885 N N . VAL A 1 117 ? -8.799 5.881 16.066 1.00 92.56 117 VAL A N 1
ATOM 886 C CA . VAL A 1 117 ? -10.134 5.678 16.659 1.00 92.56 117 VAL A CA 1
ATOM 887 C C . VAL A 1 117 ? -10.099 5.860 18.178 1.00 92.56 117 VAL A C 1
ATOM 889 O O . VAL A 1 117 ? -10.957 6.547 18.737 1.00 92.56 117 VAL A O 1
ATOM 892 N N . MET A 1 118 ? -9.084 5.313 18.856 1.00 90.88 118 MET A N 1
ATOM 893 C CA . MET A 1 118 ? -8.928 5.473 20.306 1.00 90.88 118 MET A CA 1
ATOM 894 C C . MET A 1 118 ? -8.744 6.935 20.720 1.00 90.88 118 MET A C 1
ATOM 896 O O . MET A 1 118 ? -9.322 7.370 21.716 1.00 90.88 118 MET A O 1
ATOM 900 N N . ARG A 1 119 ? -7.946 7.707 19.971 1.00 91.31 119 ARG A N 1
ATOM 901 C CA . ARG A 1 119 ? -7.734 9.136 20.247 1.00 91.31 119 ARG A CA 1
ATOM 902 C C . ARG A 1 119 ? -9.003 9.944 20.003 1.00 91.31 119 ARG A C 1
ATOM 904 O O . ARG A 1 119 ? -9.314 10.807 20.818 1.00 91.31 119 ARG A O 1
ATOM 911 N N . PHE A 1 120 ? -9.746 9.637 18.941 1.00 93.44 120 PHE A N 1
ATOM 912 C CA . PHE A 1 120 ? -10.985 10.334 18.602 1.00 93.44 120 PHE A CA 1
ATOM 913 C C . PHE A 1 120 ? -12.092 10.112 19.644 1.00 93.44 120 PHE A C 1
ATOM 915 O O . PHE A 1 120 ? -12.756 11.058 20.055 1.00 93.44 120 PHE A O 1
ATOM 922 N N . TYR A 1 121 ? -12.269 8.878 20.131 1.00 93.25 121 TYR A N 1
ATOM 923 C CA . TYR A 1 121 ? -13.315 8.545 21.109 1.00 93.25 121 TYR A CA 1
ATOM 924 C C . TYR A 1 121 ? -12.862 8.5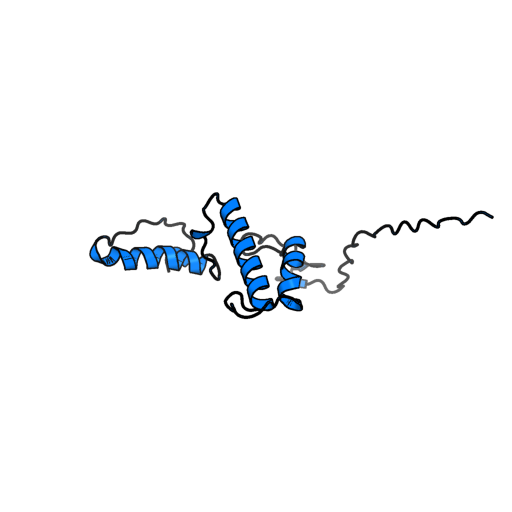85 22.573 1.00 93.25 121 TYR A C 1
ATOM 926 O O . TYR A 1 121 ? -13.629 8.174 23.447 1.00 93.25 121 TYR A O 1
ATOM 934 N N . ARG A 1 122 ? -11.661 9.102 22.859 1.00 90.31 122 ARG A N 1
ATOM 935 C CA . ARG A 1 122 ? -10.997 9.040 24.174 1.00 90.31 122 ARG A CA 1
ATOM 936 C C . ARG A 1 122 ? -11.887 9.444 25.354 1.00 90.31 122 ARG A C 1
ATOM 938 O O . ARG A 1 122 ? -11.775 8.857 26.428 1.00 90.31 122 ARG A O 1
ATOM 945 N N . GLU A 1 123 ? -12.750 10.438 25.162 1.00 90.25 123 GLU A N 1
ATOM 946 C CA . GLU A 1 123 ? -13.637 10.969 26.205 1.00 90.25 123 GLU A CA 1
ATOM 947 C C . GLU A 1 123 ? -14.839 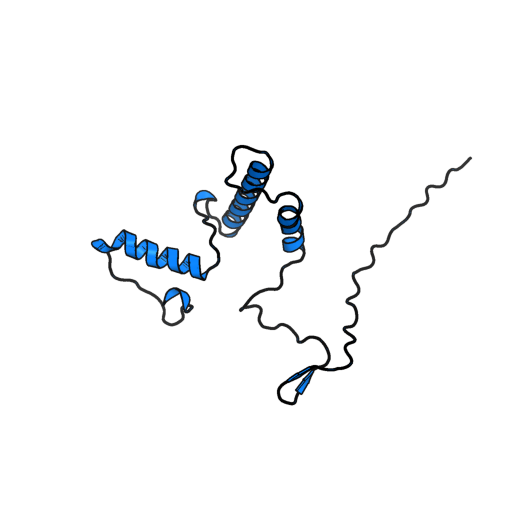10.061 26.506 1.00 90.25 123 GLU A C 1
ATOM 949 O O . GLU A 1 123 ? -15.336 10.054 27.628 1.00 90.25 123 GLU A O 1
ATOM 954 N N . LYS A 1 124 ? -15.304 9.277 25.524 1.00 91.38 124 LYS A N 1
ATOM 955 C CA . LYS A 1 124 ? -16.543 8.482 25.615 1.00 91.38 124 LYS A CA 1
ATOM 956 C C . LYS A 1 124 ? -16.296 6.979 25.725 1.00 91.38 124 LYS A C 1
ATOM 958 O O . LYS A 1 124 ? -17.086 6.277 26.348 1.00 91.38 124 LYS A O 1
ATOM 963 N N . LYS A 1 125 ? -15.243 6.461 25.086 1.00 87.88 125 LYS A N 1
ATOM 964 C CA . LYS A 1 125 ? -14.942 5.025 25.009 1.00 87.88 125 LYS A CA 1
ATOM 965 C C . LYS A 1 125 ? -13.448 4.792 25.212 1.00 87.88 125 LYS A C 1
ATOM 967 O O . LYS A 1 125 ? -12.621 5.374 24.519 1.00 87.88 125 LYS A O 1
ATOM 972 N N . ARG A 1 126 ? -13.111 3.921 26.167 1.00 87.56 126 ARG A N 1
ATOM 973 C CA . ARG A 1 126 ? -11.722 3.599 26.556 1.00 87.56 126 ARG A CA 1
ATOM 974 C C . ARG A 1 126 ? -11.412 2.101 26.565 1.00 87.56 126 ARG A C 1
ATOM 976 O O . ARG A 1 126 ? -10.345 1.707 27.018 1.00 87.56 126 ARG A O 1
ATOM 983 N N . HIS A 1 127 ? -12.344 1.277 26.097 1.00 91.44 127 HIS A N 1
ATOM 984 C CA . HIS A 1 127 ? -12.188 -0.171 26.033 1.00 91.44 127 HIS A CA 1
ATOM 985 C C . HIS A 1 127 ? -11.973 -0.606 24.582 1.00 91.44 127 HIS A C 1
ATOM 987 O O . HIS A 1 127 ? -12.727 -0.192 23.701 1.00 91.44 127 HIS A O 1
ATOM 993 N N . VAL A 1 128 ? -10.946 -1.424 24.357 1.00 89.56 128 VAL A N 1
ATOM 994 C CA . VAL A 1 128 ? -10.586 -2.000 23.057 1.00 89.56 128 VAL A CA 1
ATOM 995 C C . VAL A 1 128 ? -10.507 -3.508 23.227 1.00 89.56 128 VAL A C 1
ATOM 997 O O . VAL A 1 128 ? -9.955 -3.991 24.214 1.00 89.56 128 VAL A O 1
ATOM 1000 N N . ILE A 1 129 ? -11.071 -4.231 22.266 1.00 92.44 129 ILE A N 1
ATOM 1001 C CA . ILE A 1 129 ? -11.053 -5.690 22.213 1.00 92.44 129 ILE A CA 1
ATOM 1002 C C . ILE A 1 129 ? -10.156 -6.081 21.041 1.00 92.44 129 ILE A C 1
ATOM 1004 O O . ILE A 1 129 ? -10.304 -5.538 19.949 1.00 92.44 129 ILE A O 1
ATOM 1008 N N . THR A 1 130 ? -9.228 -7.000 21.284 1.00 94.00 130 THR A N 1
ATOM 1009 C CA . THR A 1 130 ? -8.312 -7.557 20.283 1.00 94.00 130 THR A CA 1
ATOM 1010 C C . THR A 1 130 ? -8.061 -9.038 20.576 1.00 94.00 130 THR A C 1
ATOM 1012 O O . THR A 1 130 ? -8.485 -9.535 21.624 1.00 94.00 130 THR A O 1
ATOM 1015 N N . THR A 1 131 ? -7.398 -9.756 19.668 1.00 94.38 131 THR A N 1
ATOM 1016 C CA . THR A 1 131 ? -7.062 -11.176 19.843 1.00 94.38 131 THR A CA 1
ATOM 1017 C C . THR A 1 131 ? -5.622 -11.364 20.339 1.00 94.38 131 THR A C 1
ATOM 1019 O O . THR A 1 131 ? -4.783 -10.473 20.233 1.00 94.38 131 THR A O 1
ATOM 1022 N N . GLN A 1 132 ? -5.318 -12.537 20.907 1.00 92.75 132 GLN A N 1
ATOM 1023 C CA . GLN A 1 132 ? -3.951 -12.881 21.339 1.00 92.75 132 GLN A CA 1
ATOM 1024 C C . GLN A 1 132 ? -3.030 -13.254 20.164 1.00 92.75 132 GLN A C 1
ATOM 1026 O O . GLN A 1 132 ? -1.820 -13.341 20.338 1.00 92.75 132 GLN A O 1
ATOM 1031 N N . THR A 1 133 ? -3.601 -13.496 18.983 1.00 93.19 133 THR A N 1
ATOM 1032 C CA . THR A 1 133 ? -2.900 -13.973 17.782 1.00 93.19 133 THR A CA 1
ATOM 1033 C C . THR A 1 133 ? -2.682 -12.872 16.746 1.00 93.19 133 THR A C 1
ATOM 1035 O O . THR A 1 133 ? -2.334 -13.171 15.606 1.00 93.19 133 THR A O 1
ATOM 1038 N N . GLU A 1 134 ? -2.916 -11.610 17.108 1.00 93.56 134 GLU A N 1
ATOM 1039 C CA . GLU A 1 134 ? -2.668 -10.481 16.215 1.00 93.56 134 GLU A CA 1
ATOM 1040 C C . GLU A 1 134 ? -1.190 -10.354 15.842 1.00 93.56 134 GLU A C 1
ATOM 1042 O O . GLU A 1 134 ? -0.281 -10.742 16.582 1.00 93.56 134 GLU A O 1
ATOM 1047 N N . HIS A 1 135 ? -0.943 -9.715 14.700 1.00 91.31 135 HIS A N 1
ATOM 1048 C CA . HIS A 1 135 ? 0.401 -9.290 14.349 1.00 91.31 135 HIS A CA 1
ATOM 1049 C C . HIS A 1 135 ? 0.907 -8.225 15.335 1.00 91.31 135 HIS A C 1
ATOM 1051 O O . HIS A 1 135 ? 0.149 -7.371 15.802 1.00 91.31 135 HIS A O 1
ATOM 1057 N N . LYS A 1 136 ? 2.219 -8.222 15.597 1.00 90.12 136 LYS A N 1
ATOM 1058 C CA . LYS A 1 136 ? 2.860 -7.353 16.597 1.00 90.12 136 LYS A CA 1
ATOM 1059 C C . LYS A 1 136 ? 2.488 -5.869 16.450 1.00 90.12 136 LYS A C 1
ATOM 1061 O O . LYS A 1 136 ? 2.241 -5.198 17.442 1.00 90.12 136 LYS A O 1
ATOM 1066 N N . CYS A 1 137 ? 2.353 -5.381 15.215 1.00 87.00 137 CYS A N 1
ATOM 1067 C CA . CYS A 1 137 ? 2.011 -3.980 14.936 1.00 87.00 137 CYS A CA 1
ATOM 1068 C C . CYS A 1 137 ? 0.625 -3.523 15.427 1.00 87.00 137 CYS A C 1
ATOM 1070 O O . CYS A 1 137 ? 0.361 -2.325 15.408 1.00 87.00 137 CYS A O 1
ATOM 1072 N N . VAL A 1 138 ? -0.262 -4.446 15.811 1.00 86.31 138 VAL A N 1
ATOM 1073 C CA . VAL A 1 138 ? -1.574 -4.132 16.402 1.00 86.31 138 VAL A CA 1
ATOM 1074 C C . VAL A 1 138 ? -1.468 -3.957 17.921 1.00 86.31 138 VAL A C 1
ATOM 1076 O O . VAL A 1 138 ? -2.247 -3.210 18.510 1.00 86.31 138 VAL A O 1
ATOM 1079 N N . LEU A 1 139 ? -0.519 -4.657 18.551 1.00 81.50 139 LEU A N 1
ATOM 1080 C CA . LEU A 1 139 ? -0.325 -4.679 20.003 1.00 81.50 139 LEU A CA 1
ATOM 1081 C C . LEU A 1 139 ? 0.706 -3.643 20.490 1.00 81.50 139 LEU A C 1
ATOM 1083 O O . LEU A 1 139 ? 0.678 -3.291 21.669 1.00 81.50 139 LEU A O 1
ATOM 1087 N N . ASP A 1 140 ? 1.576 -3.158 19.595 1.00 71.81 140 ASP A N 1
ATOM 1088 C CA . ASP A 1 140 ? 2.557 -2.078 19.826 1.00 71.81 140 ASP A CA 1
ATOM 1089 C C . ASP A 1 140 ? 1.933 -0.661 19.729 1.00 71.81 140 ASP A C 1
ATOM 1091 O O . ASP A 1 140 ? 2.199 0.219 20.580 1.00 71.81 140 ASP A O 1
#

Organism: Opuntia streptacantha (NCBI:txid393608)

InterPro domains:
  IPR000192 Aminotransferase class V domain [PF00266] (39-138)
  IPR015421 Pyridoxal phosphate-dependent transferase, major domain [G3DSA:3.40.640.10] (49-140)
  IPR015422 Pyridoxal phosphate-dependent transferase, small domain [G3DSA:3.90.1150.10] (39-48)
  IPR015424 Pyridoxal phosphate-dependent transferase [SSF53383] (35-139)

Radius of gyration: 25.15 Å; chains: 1; bounding box: 48×52×89 Å

Foldseek 3Di:
DDDDDDDDPPPDDDPDPPPQPPVQADDDPNDGHDDDDDDPPVVVHHDDDVVNVVVCVCCVPPLVDPCPDPPDDSNVVVVVVVLVVLVVVCVVVVHDSVPDDDDPDPLVVLCCVPVVVCVVCVPPDNDDDDDPPDDPSNVD

Secondary structure (DSSP, 8-state):
----------------------SS-EEETTEEE-SSPP---TTT--PPPHHHHHHHHHHHHT----TT--SSHHHHHHHHHHHHHHHHHHHHTT--GGG----SSHHHHHHHHHHHHHHHTTTT-------TT--HHHH-

Sequence (140 aa):
LSFTRLSSTATAEEPQSAPDNNPEGITMKGVKISGRPLYLDMQATTPVDPRVLDAMMPYYLSHFGNPHSRTHLYGWESEAAVETARAQVARLINASPKEIIFTSGATESNNVSVKGVMRFYREKKRHVITTQTEHKCVLD